Protein AF-A0A937GCH1-F1 (afdb_monomer_lite)

Sequence (150 aa):
GRFAAPAQAPYTAAKWALEGVSEQMAMELAPFGIRVAIVEPGVTKSAIFAKNIDAPNDTGAYDAHYRRMFGFYGTGIPNATDPLEVAEIVRHAIETDEPELRYLVSWGAAEIANGRDQMADADWVALGASKDDAEYRRRFRDLFSLDLDI

Secondary structure (DSSP, 8-state):
-----TT-HHHHHHHHHHHHHHHHHHHHHGGGT----EEEESBB-STTGGG------TTSTTHHHHHHHHHHHHHHTTTPBPHHHHHHHHHHHHH-SS--SEEEESBTHHHHHHHHHTS-HHHHHHHHT-SSHHHHHHHHHHHHS-----

pLDDT: mean 94.38, std 4.75, range [61.06, 98.75]

Foldseek 3Di:
DFDDAQPCVVVVVVVVVVVVVQVVCQVVCVVVVDHGAAEFEDAADDCPVVVDPDDDDVPCPSVLRVVVVVLVCVQQNVQWHYVVQSVVVVVCCVPDPDHDRYHYDIPLRCLVRVLRVPDDVVLVVVLVVDPDPVVNQVSCCVSRVDHSDD

Radius of gyration: 17.05 Å; chains: 1; bounding box: 44×27×42 Å

Structure (mmCIF, N/CA/C/O backbone):
data_AF-A0A937GCH1-F1
#
_entry.id   AF-A0A937GCH1-F1
#
loop_
_atom_site.group_PDB
_atom_site.id
_atom_site.type_symbol
_atom_site.label_atom_id
_atom_site.label_alt_id
_atom_site.label_comp_id
_atom_site.label_asym_id
_atom_site.label_entity_id
_atom_site.label_seq_id
_atom_site.pdbx_PDB_ins_code
_atom_site.Cartn_x
_atom_site.Cartn_y
_atom_site.Cartn_z
_atom_site.occupancy
_atom_site.B_iso_or_equiv
_atom_site.auth_seq_id
_atom_site.auth_comp_id
_atom_site.auth_asym_id
_atom_site.auth_atom_id
_atom_site.pdbx_PDB_model_num
ATOM 1 N N . GLY A 1 1 ? -3.954 -4.548 1.782 1.00 84.44 1 GLY A N 1
ATOM 2 C CA . GLY A 1 1 ? -3.219 -5.351 0.784 1.00 84.44 1 GLY A CA 1
ATOM 3 C C . GLY A 1 1 ? -3.892 -5.126 -0.544 1.00 84.44 1 GLY A C 1
ATOM 4 O O . GLY A 1 1 ? -4.791 -5.872 -0.882 1.00 84.44 1 GLY A O 1
ATOM 5 N N . ARG A 1 2 ? -3.535 -4.037 -1.232 1.00 91.12 2 ARG A N 1
ATOM 6 C CA . ARG A 1 2 ? -4.387 -3.451 -2.286 1.00 91.12 2 ARG A CA 1
ATOM 7 C C . ARG A 1 2 ? -3.865 -3.628 -3.700 1.00 91.12 2 ARG A C 1
ATOM 9 O O . ARG A 1 2 ? -4.624 -3.621 -4.655 1.00 91.12 2 ARG A O 1
ATOM 16 N N . PHE A 1 3 ? -2.557 -3.782 -3.846 1.00 92.31 3 PHE A N 1
ATOM 17 C CA . PHE A 1 3 ? -1.919 -3.875 -5.149 1.00 92.31 3 PHE A CA 1
ATOM 18 C C . PHE A 1 3 ? -0.679 -4.766 -5.071 1.00 92.31 3 PHE A C 1
ATOM 20 O O . PHE A 1 3 ? -0.188 -5.091 -3.984 1.00 92.31 3 PHE A O 1
ATOM 27 N N . ALA A 1 4 ? -0.197 -5.196 -6.232 1.00 92.56 4 ALA A N 1
ATOM 28 C CA . ALA A 1 4 ? 1.089 -5.865 -6.377 1.00 92.56 4 ALA A CA 1
ATOM 29 C C . ALA A 1 4 ? 2.116 -4.861 -6.909 1.00 92.56 4 ALA A C 1
ATOM 31 O O . ALA A 1 4 ? 1.744 -3.933 -7.610 1.00 92.56 4 ALA A O 1
ATOM 32 N N . ALA A 1 5 ? 3.401 -5.030 -6.615 1.00 89.44 5 ALA A N 1
ATOM 33 C CA . ALA A 1 5 ? 4.439 -4.156 -7.162 1.00 89.44 5 ALA A CA 1
ATOM 34 C C . ALA A 1 5 ? 5.596 -4.980 -7.748 1.00 89.44 5 ALA A C 1
ATOM 36 O O . ALA A 1 5 ? 5.890 -6.070 -7.237 1.00 89.44 5 ALA A O 1
ATOM 37 N N . PRO A 1 6 ? 6.272 -4.486 -8.805 1.00 91.44 6 PRO A N 1
ATOM 38 C CA . PRO A 1 6 ? 7.488 -5.110 -9.315 1.00 91.44 6 PRO A CA 1
ATOM 39 C C . PRO A 1 6 ? 8.520 -5.329 -8.203 1.00 91.44 6 PRO A C 1
ATOM 41 O O . PRO A 1 6 ? 8.662 -4.493 -7.316 1.00 91.44 6 PRO A O 1
ATOM 44 N N . ALA A 1 7 ? 9.243 -6.454 -8.260 1.00 92.75 7 ALA A N 1
ATOM 45 C CA . ALA A 1 7 ? 10.290 -6.816 -7.296 1.00 92.75 7 ALA A CA 1
ATOM 46 C C . ALA A 1 7 ? 9.837 -6.916 -5.816 1.00 92.75 7 ALA A C 1
ATOM 48 O O . ALA A 1 7 ? 10.674 -6.872 -4.920 1.00 92.75 7 ALA A O 1
ATOM 49 N N . GLN A 1 8 ? 8.535 -7.101 -5.541 1.00 92.56 8 GLN A N 1
ATOM 50 C CA . GLN A 1 8 ? 7.983 -7.168 -4.174 1.00 92.56 8 GLN A CA 1
ATOM 51 C C . GLN A 1 8 ? 7.138 -8.424 -3.889 1.00 92.56 8 GLN A C 1
ATOM 53 O O . GLN A 1 8 ? 6.386 -8.450 -2.920 1.00 92.56 8 GLN A O 1
ATOM 58 N N . ALA A 1 9 ? 7.252 -9.489 -4.692 1.00 93.06 9 ALA A N 1
ATOM 59 C CA . ALA A 1 9 ? 6.329 -1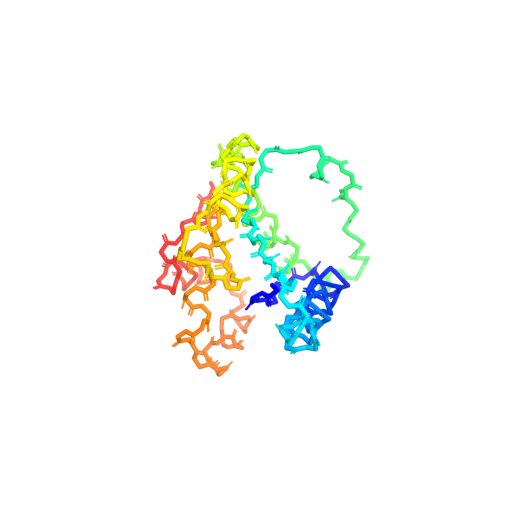0.631 -4.632 1.00 93.06 9 ALA A CA 1
ATOM 60 C C . ALA A 1 9 ? 6.140 -11.256 -3.225 1.00 93.06 9 ALA A C 1
ATOM 62 O O . ALA A 1 9 ? 4.985 -11.418 -2.826 1.00 93.06 9 ALA A O 1
ATOM 63 N N . PRO A 1 10 ? 7.193 -11.543 -2.425 1.00 93.31 10 PRO A N 1
ATOM 64 C CA . PRO A 1 10 ? 7.002 -12.079 -1.073 1.00 93.31 10 PRO A CA 1
ATOM 65 C C . PRO A 1 10 ? 6.291 -11.098 -0.130 1.00 93.31 10 PRO A C 1
ATOM 67 O O . PRO A 1 10 ? 5.411 -11.496 0.633 1.00 93.31 10 PRO A O 1
ATOM 70 N N . TYR A 1 11 ? 6.635 -9.807 -0.211 1.00 93.19 11 TYR A N 1
ATOM 71 C CA . TYR A 1 11 ? 5.988 -8.752 0.572 1.00 93.19 11 TYR A CA 1
ATOM 72 C C . TYR A 1 11 ? 4.510 -8.613 0.191 1.00 93.19 11 TYR A C 1
ATOM 74 O O . TYR A 1 11 ? 3.643 -8.619 1.064 1.00 93.19 11 TYR A O 1
ATOM 82 N N . THR A 1 12 ? 4.214 -8.558 -1.110 1.00 95.69 12 THR A N 1
ATOM 83 C CA . THR A 1 12 ? 2.849 -8.525 -1.639 1.00 95.69 12 THR A CA 1
ATOM 84 C C . THR A 1 12 ? 2.054 -9.729 -1.141 1.00 95.69 12 THR A C 1
ATOM 86 O O . THR A 1 12 ? 0.991 -9.534 -0.561 1.00 95.69 12 THR A O 1
ATOM 89 N N . ALA A 1 13 ? 2.572 -10.952 -1.277 1.00 97.25 13 ALA A N 1
ATOM 90 C CA . ALA A 1 13 ? 1.880 -12.157 -0.820 1.00 97.25 13 ALA A CA 1
ATOM 91 C C . ALA A 1 13 ? 1.529 -12.090 0.677 1.00 97.25 13 ALA A C 1
ATOM 93 O O . ALA A 1 13 ? 0.380 -12.320 1.052 1.00 97.25 13 ALA A O 1
ATOM 94 N N . ALA A 1 14 ? 2.484 -11.696 1.526 1.00 97.25 14 ALA A N 1
ATOM 95 C CA . ALA A 1 14 ? 2.253 -11.555 2.963 1.00 97.25 14 ALA A CA 1
ATOM 96 C C . ALA A 1 14 ? 1.194 -10.487 3.291 1.00 97.25 14 ALA A C 1
ATOM 98 O O . ALA A 1 14 ? 0.350 -10.694 4.163 1.00 97.25 14 ALA A O 1
ATOM 99 N N . LYS A 1 15 ? 1.208 -9.345 2.593 1.00 96.81 15 LYS A N 1
ATOM 100 C CA . LYS A 1 15 ? 0.242 -8.259 2.827 1.00 96.81 15 LYS A CA 1
ATOM 101 C C . LYS A 1 15 ? -1.154 -8.561 2.292 1.00 96.81 15 LYS A C 1
ATOM 103 O O . LYS A 1 15 ? -2.116 -8.087 2.881 1.00 96.81 15 LYS A O 1
ATOM 108 N N . TRP A 1 16 ? -1.280 -9.353 1.232 1.00 97.56 16 TRP A N 1
ATOM 109 C CA . TRP A 1 16 ? -2.574 -9.874 0.782 1.00 97.56 16 TRP A CA 1
ATOM 110 C C . TRP A 1 16 ? -3.118 -10.949 1.729 1.00 97.56 16 TRP A C 1
ATOM 112 O O . TRP A 1 16 ? -4.304 -10.936 2.041 1.00 97.56 16 TRP A O 1
ATOM 122 N N . ALA A 1 17 ? -2.262 -11.830 2.259 1.00 98.25 17 ALA A N 1
ATOM 123 C CA . ALA A 1 17 ? -2.675 -12.792 3.281 1.00 98.25 17 ALA A CA 1
ATOM 124 C C . ALA A 1 17 ? -3.218 -12.089 4.538 1.00 98.25 17 ALA A C 1
ATOM 126 O O . ALA A 1 17 ? -4.239 -12.507 5.079 1.00 98.25 17 ALA A O 1
ATOM 127 N N . LEU A 1 18 ? -2.579 -10.992 4.964 1.00 98.06 18 LEU A N 1
ATOM 128 C CA . LEU A 1 18 ? -3.052 -10.190 6.093 1.00 98.06 18 LEU A CA 1
ATOM 129 C C . LEU A 1 18 ? -4.448 -9.592 5.850 1.00 98.06 18 LEU A C 1
ATOM 131 O O . LEU A 1 18 ? -5.252 -9.594 6.777 1.00 98.06 18 LEU A O 1
ATOM 135 N N . GLU A 1 19 ? -4.758 -9.134 4.631 1.00 97.88 19 GLU A N 1
ATOM 136 C CA . GLU A 1 19 ? -6.120 -8.691 4.289 1.00 97.88 19 GLU A CA 1
ATOM 137 C C . GLU A 1 19 ? -7.134 -9.811 4.431 1.00 97.88 19 GLU A C 1
ATOM 139 O O . GLU A 1 19 ? -8.131 -9.636 5.121 1.00 97.88 19 GLU A O 1
ATOM 144 N N . GLY A 1 20 ? -6.869 -10.960 3.801 1.00 98.25 20 GLY A N 1
ATOM 145 C CA . GLY A 1 20 ? -7.806 -12.080 3.799 1.00 98.25 20 GLY A CA 1
ATOM 146 C C . GLY A 1 20 ? -8.099 -12.580 5.211 1.00 98.25 20 GLY A C 1
ATOM 147 O O . GLY A 1 20 ? -9.257 -12.768 5.572 1.00 98.25 20 GLY A O 1
ATOM 148 N N . VAL A 1 21 ? -7.058 -12.719 6.041 1.00 98.56 21 VAL A N 1
ATOM 149 C CA . VAL A 1 21 ? -7.217 -13.116 7.448 1.00 98.56 21 VAL A CA 1
ATOM 150 C C . VAL A 1 21 ? -8.005 -12.066 8.230 1.00 98.56 21 VAL A C 1
ATOM 152 O O . VAL A 1 21 ? -8.909 -12.422 8.979 1.00 98.56 21 VAL A O 1
ATOM 155 N N . SER A 1 22 ? -7.700 -10.779 8.052 1.00 98.56 22 SER A N 1
ATOM 156 C CA . SER A 1 22 ? -8.366 -9.711 8.805 1.00 98.56 22 SER A CA 1
ATOM 157 C C . SER A 1 22 ? -9.837 -9.551 8.405 1.00 98.56 22 SER A C 1
ATOM 159 O O . SER A 1 22 ? -10.684 -9.378 9.276 1.00 98.56 22 SER A O 1
ATOM 161 N N . GLU A 1 23 ? -10.162 -9.657 7.113 1.00 98.38 23 GLU A N 1
ATOM 162 C CA . GLU A 1 23 ? -11.543 -9.614 6.620 1.00 98.38 23 GLU A CA 1
ATOM 163 C C . GLU A 1 23 ? -12.348 -10.833 7.088 1.00 98.38 23 GLU A C 1
ATOM 165 O O . GLU A 1 23 ? -13.474 -10.678 7.565 1.00 98.38 23 GLU A O 1
ATOM 170 N N . GLN A 1 24 ? -11.754 -12.032 7.056 1.00 98.62 24 GLN A N 1
ATOM 171 C CA . GLN A 1 24 ? -12.382 -13.230 7.615 1.00 98.62 24 GLN A CA 1
ATOM 172 C C . GLN A 1 24 ? -12.671 -13.050 9.114 1.00 98.62 24 GLN A C 1
ATOM 174 O O . GLN A 1 24 ? -13.797 -13.280 9.559 1.00 98.62 24 GLN A O 1
ATOM 179 N N . MET A 1 25 ? -11.687 -12.582 9.889 1.00 98.69 25 MET A N 1
ATOM 180 C CA . MET A 1 25 ? -11.869 -12.315 11.317 1.00 98.69 25 MET A CA 1
ATOM 181 C C . MET A 1 25 ? -12.953 -11.267 11.570 1.00 98.69 25 MET A C 1
ATOM 183 O O . MET A 1 25 ? -13.740 -11.434 12.496 1.00 98.69 25 MET A O 1
ATOM 187 N N . ALA A 1 26 ? -13.035 -10.211 10.755 1.00 98.56 26 ALA A N 1
ATOM 188 C CA . ALA A 1 26 ? -14.081 -9.198 10.880 1.00 98.56 26 ALA A CA 1
ATOM 189 C C . ALA A 1 26 ? -15.487 -9.819 10.790 1.00 98.56 26 ALA A C 1
ATOM 191 O O . ALA A 1 26 ? -16.355 -9.494 11.599 1.00 98.56 26 ALA A O 1
ATOM 192 N N . MET A 1 27 ? -15.698 -10.751 9.853 1.00 98.50 27 MET A N 1
ATOM 193 C CA . MET A 1 27 ? -16.970 -11.464 9.701 1.00 98.50 27 MET A CA 1
ATOM 194 C C . MET A 1 27 ? -17.251 -12.424 10.864 1.00 98.50 27 MET A C 1
ATOM 196 O O . MET A 1 27 ? -18.363 -12.448 11.390 1.00 98.50 27 MET A O 1
ATOM 200 N N . GLU A 1 28 ? -16.257 -13.215 11.270 1.00 98.75 28 GLU A N 1
ATOM 201 C CA . GLU A 1 28 ? -16.406 -14.233 12.319 1.00 98.75 28 GLU A CA 1
ATOM 202 C C . GLU A 1 28 ? -16.607 -13.623 13.712 1.00 98.75 28 GLU A C 1
ATOM 204 O O . GLU A 1 28 ? -17.319 -14.187 14.544 1.00 98.75 28 GLU A O 1
ATOM 209 N N . LEU A 1 29 ? -15.996 -12.465 13.971 1.00 98.62 29 LEU A N 1
ATOM 210 C CA . LEU A 1 29 ? -16.002 -11.806 15.275 1.00 98.62 29 LEU A CA 1
ATOM 211 C C . LEU A 1 29 ? -17.183 -10.841 15.474 1.00 98.62 29 LEU A C 1
ATOM 213 O O . LEU A 1 29 ? -17.529 -10.531 16.620 1.00 98.62 29 LEU A O 1
ATOM 217 N N . ALA A 1 30 ? -17.849 -10.420 14.393 1.00 98.19 30 ALA A N 1
ATOM 218 C CA . ALA A 1 30 ? -18.976 -9.489 14.447 1.00 98.19 30 ALA A CA 1
ATOM 219 C C . ALA A 1 30 ? -20.121 -9.928 15.392 1.00 98.19 30 ALA A C 1
ATOM 221 O O . ALA A 1 30 ? -20.579 -9.088 16.173 1.00 98.19 30 ALA A O 1
ATOM 222 N N . PRO A 1 31 ? -20.562 -11.208 15.438 1.00 98.50 31 PRO A N 1
ATOM 223 C CA . PRO A 1 31 ? -21.607 -11.651 16.372 1.00 98.50 31 PRO A CA 1
ATOM 224 C C . PRO A 1 31 ? -21.230 -11.533 17.857 1.00 98.50 31 PRO A C 1
ATOM 226 O O . PRO A 1 31 ? -22.112 -11.550 18.713 1.00 98.50 31 PRO A O 1
ATOM 229 N N . PHE A 1 32 ? -19.937 -11.412 18.171 1.00 98.56 32 PHE A N 1
ATOM 230 C CA . PHE A 1 32 ? -19.426 -11.245 19.535 1.00 98.56 32 PHE A CA 1
ATOM 231 C C . PHE A 1 32 ? -19.237 -9.772 19.924 1.00 98.56 32 PHE A C 1
ATOM 233 O O . PHE A 1 32 ? -18.750 -9.486 21.016 1.00 98.56 32 PHE A O 1
ATOM 240 N N . GLY A 1 33 ? -19.587 -8.832 19.039 1.00 97.19 33 GLY A N 1
ATOM 241 C CA . GLY A 1 33 ? -19.380 -7.400 19.261 1.00 97.19 33 GLY A CA 1
ATOM 242 C C . GLY A 1 33 ? -17.909 -6.969 19.206 1.00 97.19 33 GLY A C 1
ATOM 243 O O . GLY A 1 33 ? -17.573 -5.892 19.693 1.00 97.19 33 GLY A O 1
ATOM 244 N N . ILE A 1 34 ? -17.024 -7.792 18.631 1.00 98.12 34 ILE A N 1
ATOM 245 C CA . ILE A 1 34 ? -15.601 -7.477 18.464 1.00 98.12 34 ILE A CA 1
ATOM 246 C C . ILE A 1 34 ? -15.384 -6.914 17.056 1.00 98.12 34 ILE A C 1
ATOM 248 O O . ILE A 1 34 ? -15.752 -7.541 16.064 1.00 98.12 34 ILE A O 1
ATOM 252 N N . ARG A 1 35 ? -14.763 -5.733 16.971 1.00 97.44 35 ARG A N 1
ATOM 253 C CA . ARG A 1 35 ? -14.436 -5.064 15.704 1.00 97.44 35 ARG A CA 1
ATOM 254 C C . ARG A 1 35 ? -13.011 -5.390 15.264 1.00 97.44 35 ARG A C 1
ATOM 256 O O . ARG A 1 35 ? -12.103 -5.447 16.091 1.00 97.44 35 ARG A O 1
ATOM 263 N N . VAL A 1 36 ? -12.819 -5.527 13.956 1.00 98.38 36 VAL A N 1
ATOM 264 C CA . VAL A 1 36 ? -11.503 -5.613 13.311 1.00 98.38 36 VAL A CA 1
ATOM 265 C C . VAL A 1 36 ? -11.379 -4.435 12.354 1.00 98.38 36 VAL A C 1
ATOM 267 O O . VAL A 1 36 ? -12.303 -4.168 11.591 1.00 98.38 36 VAL A O 1
ATOM 270 N N . ALA A 1 37 ? -10.247 -3.739 12.409 1.00 98.31 37 ALA A N 1
ATOM 271 C CA . ALA A 1 37 ? -9.921 -2.634 11.519 1.00 98.31 37 ALA A CA 1
ATOM 272 C C . ALA A 1 37 ? -8.558 -2.882 10.872 1.00 98.31 37 ALA A C 1
ATOM 274 O O . ALA A 1 37 ? -7.619 -3.347 11.522 1.00 98.31 37 ALA A O 1
ATOM 275 N N . ILE A 1 38 ? -8.456 -2.542 9.593 1.00 98.31 38 ILE A N 1
ATOM 276 C CA . ILE A 1 38 ? -7.250 -2.667 8.788 1.00 98.31 38 ILE A CA 1
ATOM 277 C C . ILE A 1 38 ? -6.765 -1.256 8.476 1.00 98.31 38 ILE A C 1
ATOM 279 O O . ILE A 1 38 ? -7.369 -0.532 7.688 1.00 98.31 38 ILE A O 1
ATOM 283 N N . VAL A 1 39 ? -5.665 -0.851 9.102 1.00 98.00 39 VAL A N 1
ATOM 284 C CA . VAL A 1 39 ? -4.983 0.396 8.743 1.00 98.00 39 VAL A CA 1
ATOM 285 C C . VAL A 1 39 ? -4.003 0.083 7.621 1.00 98.00 39 VAL A C 1
ATOM 287 O O . VAL A 1 39 ? -3.169 -0.816 7.754 1.00 98.00 39 VAL A O 1
ATOM 290 N N . GLU A 1 40 ? -4.106 0.818 6.517 1.00 97.19 40 GLU A N 1
ATOM 291 C CA . GLU A 1 40 ? -3.381 0.577 5.270 1.00 97.19 40 GLU A CA 1
ATOM 292 C C . GLU A 1 40 ? -2.469 1.766 4.923 1.00 97.19 40 GLU A C 1
ATOM 294 O O . GLU A 1 40 ? -2.845 2.636 4.130 1.00 97.19 40 GLU A O 1
ATOM 299 N N . PRO A 1 41 ? -1.255 1.826 5.506 1.00 96.75 41 PRO A N 1
ATOM 300 C CA . PRO A 1 41 ? -0.305 2.877 5.195 1.00 96.75 41 PRO A CA 1
ATOM 301 C C . PRO A 1 41 ? 0.308 2.727 3.802 1.00 96.75 41 PRO A C 1
ATOM 303 O O . PRO A 1 41 ? 0.700 1.632 3.386 1.00 96.75 41 PRO A O 1
ATOM 306 N N . GLY A 1 42 ? 0.467 3.862 3.133 1.00 95.56 42 GLY A N 1
ATOM 307 C CA . GLY A 1 42 ? 1.392 4.067 2.027 1.00 95.56 42 GLY A CA 1
ATOM 308 C C . GLY A 1 42 ? 2.825 4.253 2.531 1.00 95.56 42 GLY A C 1
ATOM 309 O O . GLY A 1 42 ? 3.283 3.568 3.448 1.00 95.56 42 GLY A O 1
ATOM 310 N N . VAL A 1 43 ? 3.569 5.184 1.935 1.00 95.75 43 VAL A N 1
ATOM 311 C CA . VAL A 1 43 ? 4.956 5.437 2.350 1.00 95.75 43 VAL A CA 1
ATOM 312 C C . VAL A 1 43 ? 4.976 6.287 3.628 1.00 95.75 43 VAL A C 1
ATOM 314 O O . VAL A 1 43 ? 4.670 7.478 3.614 1.00 95.75 43 VAL A O 1
ATOM 317 N N . THR A 1 44 ? 5.366 5.666 4.744 1.00 96.88 44 THR A N 1
ATOM 318 C CA . THR A 1 44 ? 5.459 6.292 6.07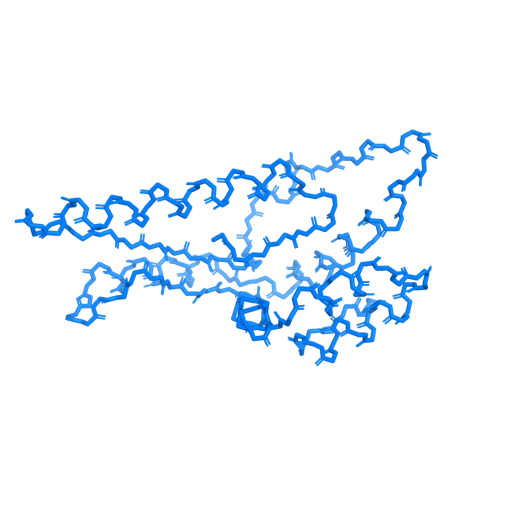6 1.00 96.88 44 THR A CA 1
ATOM 319 C C . THR A 1 44 ? 6.909 6.335 6.558 1.00 96.88 44 THR A C 1
ATOM 321 O O . THR A 1 44 ? 7.639 5.345 6.435 1.00 96.88 44 THR A O 1
ATOM 324 N N . LYS A 1 45 ? 7.333 7.452 7.166 1.00 95.88 45 LYS A N 1
ATOM 325 C CA . LYS A 1 45 ? 8.687 7.613 7.722 1.00 95.88 45 LYS A CA 1
ATOM 326 C C . LYS A 1 45 ? 8.953 6.566 8.802 1.00 95.88 45 LYS A C 1
ATOM 328 O O . LYS A 1 45 ? 8.404 6.617 9.898 1.00 95.88 45 LYS A O 1
ATOM 333 N N . SER A 1 46 ? 9.821 5.606 8.496 1.00 93.50 46 SER A N 1
ATOM 334 C CA . SER A 1 46 ? 10.232 4.565 9.436 1.00 93.50 46 SER A CA 1
ATOM 335 C C . SER A 1 46 ? 11.586 3.973 9.051 1.00 93.50 46 SER A C 1
ATOM 337 O O . SER A 1 46 ? 12.070 4.137 7.931 1.00 93.50 46 SER A O 1
ATOM 339 N N . ALA A 1 47 ? 12.185 3.215 9.969 1.00 92.88 47 ALA A N 1
ATOM 340 C CA . ALA A 1 47 ? 13.441 2.512 9.719 1.00 92.88 47 ALA A CA 1
ATOM 341 C C . ALA A 1 47 ? 13.305 1.314 8.752 1.00 92.88 47 ALA A C 1
ATOM 343 O O . ALA A 1 47 ? 14.288 0.610 8.538 1.00 92.88 47 ALA A O 1
ATOM 344 N N . ILE A 1 48 ? 12.116 1.026 8.200 1.00 90.62 48 ILE A N 1
ATOM 345 C CA . ILE A 1 48 ? 11.890 -0.166 7.367 1.00 90.62 48 ILE A CA 1
ATOM 346 C C . ILE A 1 48 ? 12.719 -0.146 6.078 1.00 90.62 48 ILE A C 1
ATOM 348 O O . ILE A 1 48 ? 13.271 -1.174 5.697 1.00 90.62 48 ILE A O 1
ATOM 352 N N . PHE A 1 49 ? 12.883 1.026 5.458 1.00 86.94 49 PHE A N 1
ATOM 353 C CA . PHE A 1 49 ? 13.597 1.169 4.185 1.00 86.94 49 PHE A CA 1
ATOM 354 C C . PHE A 1 49 ? 15.094 0.870 4.311 1.00 86.94 49 PHE A C 1
ATOM 356 O O . PHE A 1 49 ? 15.705 0.375 3.373 1.00 86.94 49 PHE A O 1
ATOM 363 N N . ALA A 1 50 ? 15.675 1.092 5.492 1.00 86.25 50 ALA A N 1
ATOM 364 C CA . ALA A 1 50 ? 17.074 0.772 5.762 1.00 86.25 50 ALA A CA 1
ATOM 365 C C . ALA A 1 50 ? 17.314 -0.725 6.033 1.00 86.25 50 ALA A C 1
ATOM 367 O O . ALA A 1 50 ? 18.459 -1.165 6.061 1.00 86.25 50 ALA A O 1
ATOM 368 N N . LYS A 1 51 ? 16.254 -1.514 6.261 1.00 86.69 51 LYS A N 1
ATOM 369 C CA . LYS A 1 51 ? 16.354 -2.940 6.618 1.00 86.69 51 LYS A CA 1
ATOM 370 C C . LYS A 1 51 ? 16.315 -3.878 5.414 1.00 86.69 51 LYS A C 1
ATOM 372 O O . LYS A 1 51 ? 16.572 -5.063 5.585 1.00 86.69 51 LYS A O 1
ATOM 377 N N . ASN A 1 52 ? 15.963 -3.374 4.232 1.00 75.25 52 ASN A N 1
ATOM 378 C CA . ASN A 1 52 ? 15.803 -4.179 3.024 1.00 75.25 52 ASN A CA 1
ATOM 379 C C . ASN A 1 52 ? 16.442 -3.475 1.821 1.00 75.25 52 ASN A C 1
ATOM 381 O O . ASN A 1 52 ? 15.747 -2.912 0.977 1.00 75.25 52 ASN A O 1
ATOM 385 N N . ILE A 1 53 ? 17.775 -3.477 1.797 1.00 76.94 53 ILE A N 1
ATOM 386 C CA . ILE A 1 53 ? 18.586 -2.857 0.736 1.00 76.94 53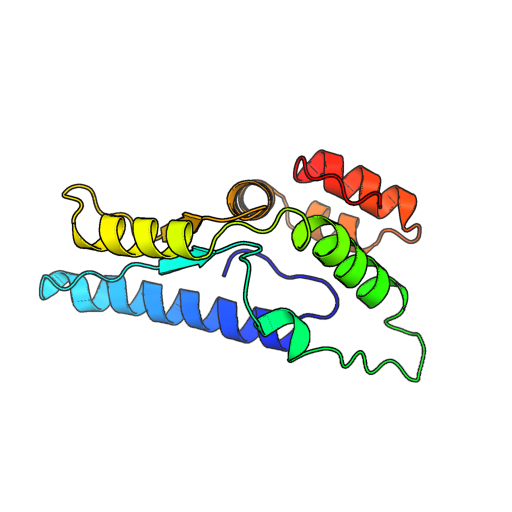 ILE A CA 1
ATOM 387 C C . ILE A 1 53 ? 19.073 -3.865 -0.313 1.00 76.94 53 ILE A C 1
ATOM 389 O O . ILE A 1 53 ? 19.643 -3.465 -1.327 1.00 76.94 53 ILE A O 1
ATOM 393 N N . ASP A 1 54 ? 18.845 -5.159 -0.082 1.00 83.88 54 ASP A N 1
ATOM 394 C CA . ASP A 1 54 ? 19.267 -6.214 -0.995 1.00 83.88 54 ASP A CA 1
ATOM 395 C C . ASP A 1 54 ? 18.392 -6.220 -2.258 1.00 83.88 54 ASP A C 1
ATOM 397 O O . ASP A 1 54 ? 17.160 -6.226 -2.200 1.00 83.88 54 ASP A O 1
ATOM 401 N N . ALA A 1 55 ? 19.046 -6.260 -3.418 1.00 87.19 55 ALA A N 1
ATOM 402 C CA . ALA A 1 55 ? 18.410 -6.357 -4.729 1.00 87.19 55 ALA A CA 1
ATOM 403 C C . ALA A 1 55 ? 19.083 -7.460 -5.565 1.00 87.19 55 ALA A C 1
ATOM 405 O O . ALA A 1 55 ? 19.768 -7.156 -6.545 1.00 87.19 55 ALA A O 1
ATOM 406 N N . PRO A 1 56 ? 18.959 -8.740 -5.157 1.00 89.31 56 PRO A N 1
ATOM 407 C CA . PRO A 1 56 ? 19.608 -9.849 -5.849 1.00 89.31 56 PRO A CA 1
ATOM 408 C C . PRO A 1 56 ? 19.109 -9.936 -7.296 1.00 89.31 56 PRO A C 1
ATOM 410 O O . PRO A 1 56 ? 17.920 -10.123 -7.551 1.00 89.31 56 PRO A O 1
ATOM 413 N N . ASN A 1 57 ? 20.024 -9.771 -8.251 1.00 93.50 57 ASN A N 1
ATOM 414 C CA . ASN A 1 57 ? 19.694 -9.673 -9.672 1.00 93.50 57 ASN A CA 1
ATOM 415 C C . ASN A 1 57 ? 20.901 -10.024 -10.560 1.00 93.50 57 ASN A C 1
ATOM 417 O O . ASN A 1 57 ? 21.231 -9.309 -11.503 1.00 93.50 57 ASN A O 1
ATOM 421 N N . ASP A 1 58 ? 21.570 -11.139 -10.266 1.00 94.25 58 ASP A N 1
ATOM 422 C CA . ASP A 1 58 ? 22.839 -11.519 -10.914 1.00 94.25 58 ASP A CA 1
ATOM 423 C C . ASP A 1 58 ? 22.739 -11.676 -12.442 1.00 94.25 58 ASP A C 1
ATOM 425 O O . ASP A 1 58 ? 23.730 -11.556 -13.157 1.00 94.25 58 ASP A O 1
ATOM 429 N N . THR A 1 59 ? 21.537 -11.945 -12.960 1.00 96.12 59 THR A N 1
ATOM 430 C CA . THR A 1 59 ? 21.280 -12.117 -14.400 1.00 96.12 59 THR A CA 1
ATOM 431 C C . THR A 1 59 ? 20.898 -10.821 -15.116 1.00 96.12 59 THR A C 1
ATOM 433 O O . THR A 1 59 ? 20.809 -10.811 -16.343 1.00 96.12 59 THR A O 1
ATOM 436 N N . GLY A 1 60 ? 20.599 -9.751 -14.374 1.00 94.88 60 GLY A N 1
ATOM 437 C CA . GLY A 1 60 ? 20.030 -8.512 -14.907 1.00 94.88 60 GLY A CA 1
ATOM 438 C C . GLY A 1 60 ? 18.561 -8.613 -15.346 1.00 94.88 60 GLY A C 1
ATOM 439 O O . GLY A 1 60 ? 17.959 -7.612 -15.736 1.00 94.88 60 GLY A O 1
ATOM 440 N N . ALA A 1 61 ? 17.928 -9.791 -15.264 1.00 94.19 61 ALA A N 1
ATOM 441 C CA . ALA A 1 61 ? 16.550 -9.993 -15.724 1.00 94.19 61 ALA A CA 1
ATOM 442 C C . ALA A 1 61 ? 15.527 -9.098 -14.993 1.00 94.19 61 ALA A C 1
ATOM 444 O O . ALA A 1 61 ? 14.475 -8.770 -15.545 1.00 94.19 61 ALA A O 1
ATOM 445 N N . TYR A 1 62 ? 15.841 -8.669 -13.766 1.00 94.12 62 TYR A N 1
ATOM 446 C CA . TYR A 1 62 ? 15.000 -7.794 -12.952 1.00 94.12 62 TYR A CA 1
ATOM 447 C C . TYR A 1 62 ? 15.441 -6.324 -12.967 1.00 94.12 62 TYR A C 1
ATOM 449 O O . TYR A 1 62 ? 14.859 -5.524 -12.237 1.00 94.12 62 TYR A O 1
ATOM 457 N N . ASP A 1 63 ? 16.377 -5.921 -13.834 1.00 93.38 63 ASP A N 1
ATOM 458 C CA . ASP A 1 63 ? 16.922 -4.554 -13.871 1.00 93.38 63 ASP A CA 1
ATOM 459 C C . ASP A 1 63 ? 15.827 -3.481 -13.931 1.00 93.38 63 ASP A C 1
ATOM 461 O O . ASP A 1 63 ? 15.778 -2.574 -13.101 1.00 93.38 63 ASP A O 1
ATOM 465 N N . ALA A 1 64 ? 14.901 -3.606 -14.885 1.00 93.88 64 ALA A N 1
ATOM 466 C CA . ALA A 1 64 ? 13.794 -2.661 -15.027 1.00 93.88 64 ALA A CA 1
ATOM 467 C C . ALA A 1 64 ? 12.843 -2.687 -13.816 1.00 93.88 64 ALA A C 1
ATOM 469 O O . ALA A 1 64 ? 12.332 -1.649 -13.402 1.00 93.88 64 ALA A O 1
ATOM 470 N N . HIS A 1 65 ? 12.629 -3.859 -13.215 1.00 94.31 65 HIS A N 1
ATOM 471 C CA . HIS A 1 65 ? 11.733 -4.038 -12.073 1.00 94.31 65 HIS A CA 1
ATOM 472 C C . HIS A 1 65 ? 12.291 -3.327 -10.839 1.00 94.31 65 HIS A C 1
ATOM 474 O O . HIS A 1 65 ? 11.576 -2.558 -10.198 1.00 94.31 65 HIS A O 1
ATOM 480 N N . TYR A 1 66 ? 13.582 -3.524 -10.559 1.00 93.94 66 TYR A N 1
ATOM 481 C CA . TYR A 1 66 ? 14.279 -2.839 -9.478 1.00 93.94 66 TYR A CA 1
ATOM 482 C C . TYR A 1 66 ? 14.372 -1.335 -9.728 1.00 93.94 66 TYR A C 1
ATOM 484 O O . TYR A 1 66 ? 14.045 -0.572 -8.825 1.00 93.94 66 TYR A O 1
ATOM 492 N N . ARG A 1 67 ? 14.713 -0.877 -10.943 1.00 92.38 67 ARG A N 1
ATOM 493 C CA . ARG A 1 67 ? 14.720 0.565 -11.261 1.00 92.38 67 ARG A CA 1
ATOM 494 C C . ARG A 1 67 ? 13.364 1.225 -11.010 1.00 92.38 67 ARG A C 1
ATOM 496 O O . ARG A 1 67 ? 13.320 2.300 -10.425 1.00 92.38 67 ARG A O 1
ATOM 503 N N . ARG A 1 68 ? 12.260 0.585 -11.404 1.00 93.81 68 ARG A N 1
ATOM 504 C CA . ARG A 1 68 ? 10.897 1.109 -11.182 1.00 93.81 68 ARG A CA 1
ATOM 505 C C . ARG A 1 68 ? 10.512 1.114 -9.709 1.00 93.81 68 ARG A C 1
ATOM 507 O O . ARG A 1 68 ? 9.951 2.096 -9.235 1.00 93.81 68 ARG A O 1
ATOM 514 N N . MET A 1 69 ? 10.846 0.046 -8.986 1.00 93.69 69 MET A N 1
ATOM 515 C CA . MET A 1 69 ? 10.645 -0.037 -7.540 1.00 93.69 69 MET A CA 1
ATOM 516 C C . MET A 1 69 ? 11.426 1.066 -6.810 1.00 93.69 69 MET A C 1
ATOM 518 O O . MET A 1 69 ? 10.857 1.786 -5.993 1.00 93.69 69 MET A O 1
ATOM 522 N N . PHE A 1 70 ? 12.709 1.246 -7.134 1.00 91.94 70 PHE A N 1
ATOM 523 C CA . PHE A 1 70 ? 13.533 2.306 -6.556 1.00 91.94 70 PHE A CA 1
ATOM 524 C C . PHE A 1 70 ? 13.070 3.701 -6.971 1.00 91.94 70 PHE A C 1
ATOM 526 O O . PHE A 1 70 ? 13.127 4.598 -6.143 1.00 91.94 70 PHE A O 1
ATOM 533 N N . GLY A 1 71 ? 12.559 3.884 -8.190 1.00 92.44 71 GLY A N 1
ATOM 534 C CA . GLY A 1 71 ? 11.929 5.137 -8.614 1.00 92.44 71 GLY A CA 1
ATOM 535 C C . GLY A 1 71 ? 10.723 5.496 -7.742 1.00 92.44 71 GLY A C 1
ATOM 536 O O . GLY A 1 71 ? 10.660 6.591 -7.195 1.00 92.44 71 GLY A O 1
ATOM 537 N N . PHE A 1 72 ? 9.816 4.538 -7.515 1.00 94.25 72 PHE A N 1
ATOM 538 C CA . PHE A 1 72 ? 8.665 4.734 -6.627 1.00 94.25 72 PHE A CA 1
ATOM 539 C C . PHE A 1 72 ? 9.086 5.145 -5.209 1.00 94.25 72 PHE A C 1
ATOM 541 O O . PHE A 1 72 ? 8.585 6.132 -4.672 1.00 94.25 72 PHE A O 1
ATOM 548 N N . TYR A 1 73 ? 10.035 4.424 -4.605 1.00 92.62 73 TYR A N 1
ATOM 549 C CA . TYR A 1 73 ? 10.521 4.766 -3.265 1.00 92.62 73 TYR A CA 1
ATOM 550 C C . TYR A 1 73 ? 11.385 6.033 -3.239 1.00 92.62 73 TYR A C 1
ATOM 552 O O . TYR A 1 73 ? 11.383 6.736 -2.232 1.00 92.62 73 TYR A O 1
ATOM 560 N N . GLY A 1 74 ? 12.080 6.358 -4.328 1.00 92.81 74 GLY A N 1
ATOM 561 C CA . GLY A 1 74 ? 12.857 7.585 -4.481 1.00 92.81 74 GLY A CA 1
ATOM 562 C C . GLY A 1 74 ? 11.983 8.837 -4.448 1.00 92.81 74 GLY A C 1
ATOM 563 O O . GLY A 1 74 ? 12.372 9.818 -3.824 1.00 92.81 74 GLY A O 1
ATOM 564 N N . THR A 1 75 ? 10.770 8.774 -5.006 1.00 94.19 75 THR A N 1
ATOM 565 C CA . THR A 1 75 ? 9.742 9.813 -4.827 1.00 94.19 75 THR A CA 1
ATOM 566 C C . THR A 1 75 ? 9.065 9.718 -3.460 1.00 94.19 75 THR A C 1
ATOM 568 O O . THR A 1 75 ? 8.847 10.731 -2.792 1.00 94.19 75 THR A O 1
ATOM 571 N N . GLY A 1 76 ? 8.704 8.508 -3.029 1.00 94.50 76 GLY A N 1
ATOM 572 C CA . GLY A 1 76 ? 7.872 8.317 -1.847 1.00 94.50 76 GLY A CA 1
ATOM 573 C C . GLY A 1 76 ? 8.569 8.647 -0.531 1.00 94.50 76 GLY A C 1
ATOM 574 O O . GLY A 1 76 ? 7.947 9.223 0.353 1.00 94.50 76 GLY A O 1
ATOM 575 N N . ILE A 1 77 ? 9.851 8.305 -0.373 1.00 94.19 77 ILE A N 1
ATOM 576 C CA . ILE A 1 77 ? 10.582 8.501 0.891 1.00 94.19 77 ILE A CA 1
ATOM 577 C C . ILE A 1 77 ? 10.723 9.993 1.253 1.00 94.19 77 ILE A C 1
ATOM 579 O O . ILE A 1 77 ? 10.429 10.338 2.400 1.00 94.19 77 ILE A O 1
ATOM 583 N N . PRO A 1 78 ? 11.112 10.901 0.333 1.00 93.69 78 PRO A N 1
ATOM 584 C CA . PRO A 1 78 ? 11.115 12.341 0.604 1.00 93.69 78 PRO A CA 1
ATOM 585 C C . PRO A 1 78 ? 9.739 12.897 0.987 1.00 93.69 78 PRO A C 1
ATOM 587 O O . PRO A 1 78 ? 9.651 13.783 1.835 1.00 93.69 78 PRO A O 1
ATOM 590 N N . ASN A 1 79 ? 8.673 12.349 0.396 1.00 94.38 79 ASN A N 1
ATOM 591 C CA . ASN A 1 79 ? 7.288 12.747 0.653 1.00 94.38 79 ASN A CA 1
ATOM 592 C C . ASN A 1 79 ? 6.616 11.934 1.770 1.00 94.38 79 ASN A C 1
ATOM 594 O O . ASN A 1 79 ? 5.414 12.067 1.994 1.00 94.38 79 ASN A O 1
ATOM 598 N N . ALA A 1 80 ? 7.372 11.083 2.469 1.00 93.75 80 ALA A N 1
ATOM 599 C CA . ALA A 1 80 ? 6.803 10.133 3.403 1.00 93.75 80 ALA A CA 1
ATOM 600 C C . ALA A 1 80 ? 6.096 10.844 4.560 1.00 93.75 80 ALA A C 1
ATOM 602 O O . ALA A 1 80 ? 6.618 11.782 5.182 1.00 93.75 80 ALA A O 1
ATOM 603 N N . THR A 1 81 ? 4.915 10.335 4.875 1.00 95.12 81 THR A N 1
ATOM 604 C CA . THR A 1 81 ? 4.062 10.861 5.934 1.00 95.12 81 THR A CA 1
ATOM 605 C C . THR A 1 81 ? 4.666 10.588 7.309 1.00 95.12 81 THR A C 1
ATOM 607 O O . THR A 1 81 ? 5.401 9.609 7.496 1.00 95.12 81 THR A O 1
ATOM 610 N N . ASP A 1 82 ? 4.390 11.469 8.272 1.00 96.44 82 ASP A N 1
ATOM 611 C CA . ASP A 1 82 ? 4.804 11.272 9.659 1.00 96.44 82 ASP A CA 1
ATOM 612 C C . ASP A 1 82 ? 4.099 10.033 10.256 1.00 96.44 82 ASP A C 1
ATOM 614 O O . ASP A 1 82 ? 2.890 9.873 10.072 1.00 96.44 82 ASP A O 1
ATOM 618 N N . PRO A 1 83 ? 4.805 9.130 10.964 1.00 97.12 83 PRO A N 1
ATOM 619 C CA . PRO A 1 83 ? 4.174 7.985 11.618 1.00 97.12 83 PRO A CA 1
ATOM 620 C C . PRO A 1 83 ? 3.079 8.371 12.623 1.00 97.12 83 PRO A C 1
ATOM 622 O O . PRO A 1 83 ? 2.201 7.549 12.886 1.00 97.12 83 PRO A O 1
ATOM 625 N N . LEU A 1 84 ? 3.091 9.593 13.164 1.00 97.75 84 LEU A N 1
ATOM 626 C CA . LEU A 1 84 ? 2.022 10.083 14.030 1.00 97.75 84 LEU A CA 1
ATOM 627 C C . LEU A 1 84 ? 0.676 10.161 13.305 1.00 97.75 84 LEU A C 1
ATOM 629 O O . LEU A 1 84 ? -0.339 9.870 13.922 1.00 97.75 84 LEU A O 1
ATOM 633 N N . GLU A 1 85 ? 0.638 10.440 12.002 1.00 96.88 85 GLU A N 1
ATOM 634 C CA . GLU A 1 85 ? -0.627 10.425 11.253 1.00 96.88 85 GLU A CA 1
ATOM 635 C C . GLU A 1 85 ? -1.225 9.012 11.181 1.00 96.88 85 GLU A C 1
ATOM 637 O O . GLU A 1 85 ? -2.436 8.837 11.291 1.00 96.88 85 GLU A O 1
ATOM 642 N N . VAL A 1 86 ? -0.382 7.976 11.086 1.00 98.00 86 VAL A N 1
ATOM 643 C CA . VAL A 1 86 ? -0.840 6.580 11.186 1.00 98.00 86 VAL A CA 1
ATOM 644 C C . VAL A 1 86 ? -1.380 6.290 12.588 1.00 98.00 86 VAL A C 1
ATOM 646 O O . VAL A 1 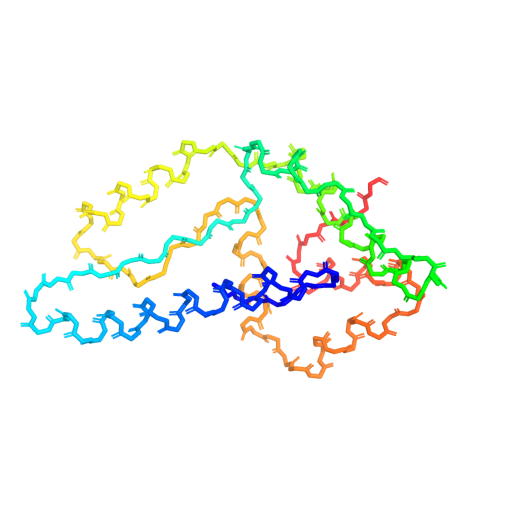86 ? -2.412 5.634 12.720 1.00 98.00 86 VAL A O 1
ATOM 649 N N . ALA A 1 87 ? -0.714 6.789 13.634 1.00 98.25 87 ALA A N 1
ATOM 650 C CA . ALA A 1 87 ? -1.174 6.628 15.013 1.00 98.25 87 ALA A CA 1
ATOM 651 C C . ALA A 1 87 ? -2.533 7.310 15.252 1.00 98.25 87 ALA A C 1
ATOM 653 O O . ALA A 1 87 ? -3.399 6.730 15.907 1.00 98.25 87 ALA A O 1
ATOM 654 N N . GLU A 1 88 ? -2.753 8.489 14.671 1.00 98.31 88 GLU A N 1
ATOM 655 C CA . GLU A 1 88 ? -4.041 9.184 14.727 1.00 98.31 88 GLU A CA 1
ATOM 656 C C . GLU A 1 88 ? -5.153 8.397 14.026 1.00 98.31 88 GLU A C 1
ATOM 658 O O . GLU A 1 88 ? -6.258 8.303 14.557 1.00 98.31 88 GLU A O 1
ATOM 663 N N . ILE A 1 89 ? -4.869 7.752 12.890 1.00 98.25 89 ILE A N 1
ATOM 664 C CA . ILE A 1 89 ? -5.840 6.873 12.222 1.00 98.25 89 ILE A CA 1
ATOM 665 C C . ILE A 1 89 ? -6.151 5.628 13.057 1.00 98.25 89 ILE A C 1
ATOM 667 O O . ILE A 1 89 ? -7.313 5.238 13.160 1.00 98.25 89 ILE A O 1
ATOM 671 N N . VAL A 1 90 ? -5.152 5.030 13.712 1.00 98.38 90 VAL A N 1
ATOM 672 C CA . VAL A 1 90 ? -5.384 3.923 14.656 1.00 98.38 90 VAL A CA 1
ATOM 673 C C . VAL A 1 90 ? -6.294 4.376 15.800 1.00 98.38 90 VAL A C 1
ATOM 675 O O . VAL A 1 90 ? -7.260 3.685 16.123 1.00 98.38 90 VAL A O 1
ATOM 678 N N . ARG A 1 91 ? -6.021 5.545 16.391 1.00 98.56 91 ARG A N 1
ATOM 679 C CA . ARG A 1 91 ? -6.855 6.132 17.446 1.00 98.56 91 ARG A CA 1
ATOM 680 C C . ARG A 1 91 ? -8.283 6.368 16.955 1.00 98.56 91 ARG A C 1
ATOM 682 O O . ARG A 1 91 ? -9.227 5.941 17.611 1.00 98.56 91 ARG A O 1
ATOM 689 N N . HIS A 1 92 ? -8.441 6.965 15.776 1.00 98.38 92 HIS A N 1
ATOM 690 C CA . HIS A 1 92 ? -9.745 7.208 15.168 1.00 98.38 92 HIS A CA 1
ATOM 691 C C . HIS A 1 92 ? -10.536 5.911 14.943 1.00 98.38 92 HIS A C 1
ATOM 693 O O . HIS A 1 92 ? -11.698 5.837 15.330 1.00 98.38 92 HIS A O 1
ATOM 699 N N . ALA A 1 93 ? -9.908 4.864 14.397 1.00 98.06 93 ALA A N 1
ATOM 700 C CA . ALA A 1 93 ? -10.558 3.570 14.180 1.00 98.06 93 ALA A CA 1
ATOM 701 C C . ALA A 1 93 ? -11.063 2.930 15.491 1.00 98.06 93 ALA A C 1
ATOM 703 O O . ALA A 1 93 ? -12.076 2.221 15.506 1.00 98.06 93 ALA A O 1
ATOM 704 N N . ILE A 1 94 ? -10.378 3.192 16.608 1.00 97.88 94 ILE A N 1
ATOM 705 C CA . ILE A 1 94 ? -10.797 2.747 17.942 1.00 97.88 94 ILE A CA 1
ATOM 706 C C . ILE A 1 94 ? -11.984 3.579 18.448 1.00 97.88 94 ILE A C 1
ATOM 708 O O . ILE A 1 94 ? -12.954 2.994 18.929 1.00 97.88 94 ILE A O 1
ATOM 712 N N . GLU A 1 95 ? -11.908 4.906 18.339 1.00 98.00 95 GLU A N 1
ATOM 713 C CA . GLU A 1 95 ? -12.817 5.862 18.993 1.00 98.00 95 GLU A CA 1
ATOM 714 C C . GLU A 1 95 ? -14.101 6.180 18.202 1.00 98.00 95 GLU A C 1
ATOM 716 O O . GLU A 1 95 ? -15.050 6.683 18.793 1.00 98.00 95 GLU A O 1
ATOM 721 N N . THR A 1 96 ? -14.145 5.920 16.892 1.00 97.88 96 THR A N 1
ATOM 722 C CA . THR A 1 96 ? -15.275 6.311 16.029 1.00 97.88 96 THR A CA 1
ATOM 723 C C . THR A 1 96 ? -16.563 5.517 16.290 1.00 97.88 96 THR A C 1
ATOM 725 O O . THR A 1 96 ? -16.529 4.302 16.507 1.00 97.88 96 THR A O 1
ATOM 728 N N . ASP A 1 97 ? -17.704 6.204 16.172 1.00 97.00 97 ASP A N 1
ATOM 729 C CA . ASP A 1 97 ? -19.049 5.610 16.153 1.00 97.00 97 ASP A CA 1
ATOM 730 C C . ASP A 1 97 ? -19.454 5.102 14.752 1.00 97.00 97 ASP A C 1
ATOM 732 O O . ASP A 1 97 ? -20.411 4.340 14.614 1.00 97.00 97 ASP A O 1
ATOM 736 N N . GLU A 1 98 ? -18.701 5.478 13.714 1.00 96.56 98 GLU A N 1
ATOM 737 C CA . GLU A 1 98 ? -18.891 5.056 12.321 1.00 96.56 98 GLU A CA 1
ATOM 738 C C . GLU A 1 98 ? -17.656 4.261 11.856 1.00 96.56 98 GLU A C 1
ATOM 740 O O . GLU A 1 98 ? -16.778 4.802 11.180 1.00 96.56 98 GLU A O 1
ATOM 745 N N . PRO A 1 99 ? -17.498 2.995 12.291 1.00 96.06 99 PRO A N 1
ATOM 746 C CA . PRO A 1 99 ? -16.312 2.215 11.971 1.00 96.06 99 PRO A CA 1
ATOM 747 C C . PRO A 1 99 ? -16.333 1.693 10.532 1.00 96.06 99 PRO A C 1
ATOM 749 O O . PRO A 1 99 ? -17.336 1.165 10.053 1.00 96.06 99 PRO A O 1
ATOM 752 N N . GLU A 1 100 ? -15.172 1.740 9.890 1.00 97.19 100 GLU A N 1
ATOM 753 C CA . GLU A 1 100 ? -14.901 1.128 8.595 1.00 97.19 100 GLU A CA 1
ATOM 754 C C . GLU A 1 100 ? -13.969 -0.074 8.775 1.00 97.19 100 GLU A C 1
ATOM 756 O O . GLU A 1 100 ? -13.193 -0.153 9.729 1.00 97.19 100 GLU A O 1
ATOM 761 N N . LEU A 1 101 ? -14.011 -1.031 7.843 1.00 97.75 101 LEU A N 1
ATOM 762 C CA . LEU A 1 101 ? -13.061 -2.145 7.871 1.00 97.75 101 LEU A CA 1
ATOM 763 C C . LEU A 1 101 ? -11.648 -1.692 7.472 1.00 97.75 101 LEU A C 1
ATOM 765 O O . LEU A 1 101 ? -10.675 -2.286 7.930 1.00 97.75 101 LEU A O 1
ATOM 769 N N . ARG A 1 102 ? -11.511 -0.673 6.613 1.00 97.88 102 ARG A N 1
ATOM 770 C CA . ARG A 1 102 ? -10.231 -0.288 6.000 1.00 97.88 102 ARG A CA 1
ATOM 771 C C . ARG A 1 102 ? -10.004 1.216 6.066 1.00 97.88 102 ARG A C 1
ATOM 773 O O . ARG A 1 102 ? -10.857 1.972 5.629 1.00 97.88 102 ARG A O 1
ATOM 780 N N . TYR A 1 103 ? -8.826 1.624 6.526 1.00 97.75 103 TYR A N 1
ATOM 781 C CA . TYR A 1 103 ? -8.427 3.025 6.652 1.00 97.75 103 TYR A CA 1
ATOM 782 C C . TYR A 1 103 ? -7.132 3.284 5.881 1.00 97.75 103 TYR A C 1
ATOM 784 O O . TYR A 1 103 ? -6.060 2.829 6.287 1.00 97.75 103 TYR A O 1
ATOM 792 N N . LEU A 1 104 ? -7.223 4.025 4.776 1.00 97.12 104 LEU A N 1
ATOM 793 C CA . LEU A 1 104 ? -6.062 4.430 3.981 1.00 97.12 104 LEU A CA 1
ATOM 794 C C . LEU A 1 104 ? -5.372 5.634 4.628 1.00 97.12 104 LEU A C 1
ATOM 796 O O . LEU A 1 104 ? -6.025 6.589 5.041 1.00 97.12 104 LEU A O 1
ATOM 800 N N . VAL A 1 105 ? -4.042 5.599 4.703 1.00 97.56 105 VAL A N 1
ATOM 801 C CA . VAL A 1 105 ? -3.241 6.676 5.300 1.00 97.56 105 VAL A CA 1
ATOM 802 C C . VAL A 1 105 ? -1.859 6.730 4.667 1.00 97.56 105 VAL A C 1
ATOM 804 O O . VAL A 1 105 ? -1.373 5.740 4.137 1.00 97.56 105 VAL A O 1
ATOM 807 N N . SER A 1 106 ? -1.165 7.854 4.804 1.00 97.38 106 SER A N 1
ATOM 808 C CA . SER A 1 106 ? 0.181 8.087 4.272 1.00 97.38 106 SER A CA 1
ATOM 809 C C . SER A 1 106 ? 0.277 8.232 2.751 1.00 97.38 106 SER A C 1
ATOM 811 O O . SER A 1 106 ? -0.618 7.855 1.996 1.00 97.38 106 SER A O 1
ATOM 813 N N . TRP A 1 107 ? 1.400 8.797 2.309 1.00 96.31 107 TRP A N 1
ATOM 814 C CA . TRP A 1 107 ? 1.662 9.145 0.917 1.00 96.31 107 TRP A CA 1
ATOM 815 C C . TRP A 1 107 ? 1.430 7.977 -0.048 1.00 96.31 107 TRP A C 1
ATOM 817 O O . TRP A 1 107 ? 1.957 6.874 0.146 1.00 96.31 107 TRP A O 1
ATOM 827 N N . GLY A 1 108 ? 0.658 8.247 -1.101 1.00 95.06 108 GLY A N 1
ATOM 828 C CA . GLY A 1 108 ? 0.381 7.323 -2.195 1.00 95.06 108 GLY A CA 1
ATOM 829 C C . GLY A 1 108 ? -0.631 6.222 -1.871 1.00 95.06 108 GLY A C 1
ATOM 830 O O . GLY A 1 108 ? -0.965 5.447 -2.765 1.00 95.06 108 GLY A O 1
ATOM 831 N N . ALA A 1 109 ? -1.114 6.099 -0.629 1.00 96.12 109 ALA A N 1
ATOM 832 C CA . ALA A 1 109 ? -2.040 5.027 -0.265 1.00 96.12 109 ALA A CA 1
ATOM 833 C C . ALA A 1 109 ? -3.372 5.147 -1.008 1.00 96.12 109 ALA A C 1
ATOM 835 O O . ALA A 1 109 ? -3.811 4.186 -1.637 1.00 96.12 109 ALA A O 1
ATOM 836 N N . ALA A 1 110 ? -3.991 6.328 -0.954 1.00 95.56 110 ALA A N 1
ATOM 837 C CA . ALA A 1 110 ? -5.278 6.580 -1.587 1.00 95.56 110 ALA A CA 1
ATOM 838 C C . ALA A 1 110 ? -5.162 6.550 -3.112 1.00 95.56 110 ALA A C 1
ATOM 840 O O . ALA A 1 110 ? -5.966 5.902 -3.777 1.00 95.56 110 ALA A O 1
ATOM 841 N N . GLU A 1 111 ? -4.133 7.193 -3.656 1.00 95.81 111 GLU A N 1
ATOM 842 C CA . GLU A 1 111 ? -3.852 7.253 -5.085 1.00 95.81 111 GLU A CA 1
ATOM 843 C C . GLU A 1 111 ? -3.699 5.855 -5.692 1.00 95.81 111 GLU A C 1
ATOM 845 O O . GLU A 1 111 ? -4.374 5.515 -6.665 1.00 95.81 111 GLU A O 1
ATOM 850 N N . ILE A 1 112 ? -2.850 5.015 -5.092 1.00 95.50 112 ILE A N 1
ATOM 851 C CA . ILE A 1 112 ? -2.575 3.674 -5.610 1.00 95.50 112 ILE A CA 1
ATOM 852 C C . ILE A 1 112 ? -3.747 2.727 -5.369 1.00 95.50 112 ILE A C 1
ATOM 854 O O . ILE A 1 112 ? -4.125 2.004 -6.290 1.00 95.50 112 ILE A O 1
ATOM 858 N N . ALA A 1 113 ? -4.313 2.700 -4.157 1.00 95.81 113 ALA A N 1
ATOM 859 C CA . ALA A 1 113 ? -5.397 1.775 -3.837 1.00 95.81 113 ALA A CA 1
ATOM 860 C C . ALA A 1 113 ? -6.633 2.065 -4.694 1.00 95.81 113 ALA A C 1
ATOM 862 O O . ALA A 1 113 ? -7.109 1.177 -5.397 1.00 95.81 113 ALA A O 1
ATOM 863 N N . ASN A 1 114 ? -7.088 3.320 -4.725 1.00 95.00 114 ASN A N 1
ATOM 864 C CA . ASN A 1 114 ? -8.275 3.692 -5.490 1.00 95.00 114 ASN A CA 1
ATOM 865 C C . ASN A 1 114 ? -8.027 3.578 -6.998 1.00 95.00 114 ASN A C 1
ATOM 867 O O . ASN A 1 114 ? -8.894 3.095 -7.726 1.00 95.00 114 ASN A O 1
ATOM 871 N N . GLY A 1 115 ? -6.836 3.970 -7.468 1.00 95.25 115 GLY A N 1
ATOM 872 C CA . GLY A 1 115 ? -6.460 3.812 -8.869 1.00 95.25 115 GLY A CA 1
ATOM 873 C C . GLY A 1 115 ? -6.448 2.345 -9.293 1.00 95.25 115 GLY A C 1
ATOM 874 O O . GLY A 1 115 ? -6.944 2.011 -10.365 1.00 95.25 115 GLY A O 1
ATOM 875 N N . ARG A 1 116 ? -5.944 1.437 -8.445 1.00 95.19 116 ARG A N 1
ATOM 876 C CA . ARG A 1 116 ? -5.941 0.000 -8.742 1.00 95.19 116 ARG A CA 1
ATOM 877 C C . ARG A 1 116 ? -7.346 -0.596 -8.712 1.00 95.19 116 ARG A C 1
ATOM 879 O O . ARG A 1 116 ? -7.645 -1.399 -9.596 1.00 95.19 116 ARG A O 1
ATOM 886 N N . ASP A 1 117 ? -8.181 -0.211 -7.748 1.00 94.56 117 ASP A N 1
ATOM 887 C CA . ASP A 1 117 ? -9.557 -0.710 -7.597 1.00 94.56 117 ASP A CA 1
ATOM 888 C C . ASP A 1 117 ? -10.439 -0.345 -8.808 1.00 94.56 117 ASP A C 1
ATOM 890 O O . ASP A 1 117 ? -11.359 -1.080 -9.159 1.00 94.56 117 ASP A O 1
ATOM 894 N N . GLN A 1 118 ? -10.129 0.762 -9.490 1.00 93.12 118 GLN A N 1
ATOM 895 C CA . GLN A 1 118 ? -10.841 1.228 -10.687 1.00 93.12 118 GLN A CA 1
ATOM 896 C C . GLN A 1 118 ? -10.218 0.744 -12.008 1.00 93.12 118 GLN A C 1
ATOM 898 O O . GLN A 1 118 ? -10.738 1.040 -13.085 1.00 93.12 118 GLN A O 1
ATOM 903 N N . MET A 1 119 ? -9.106 0.009 -11.950 1.00 94.44 119 MET A N 1
ATOM 904 C CA . MET A 1 119 ? -8.328 -0.393 -13.121 1.00 94.44 119 MET A CA 1
ATOM 905 C C . MET A 1 119 ? -8.651 -1.819 -13.567 1.00 94.44 119 MET A C 1
ATOM 907 O O . MET A 1 119 ? -8.677 -2.751 -12.760 1.00 94.44 119 MET A O 1
ATOM 911 N N . ALA A 1 120 ? -8.806 -2.016 -14.878 1.00 95.69 120 ALA A N 1
ATOM 912 C CA . ALA A 1 120 ? -8.902 -3.353 -15.446 1.00 95.69 120 ALA A CA 1
ATOM 913 C C . ALA A 1 120 ? -7.553 -4.085 -15.370 1.00 95.69 120 ALA A C 1
ATOM 915 O O . ALA A 1 120 ? -6.488 -3.503 -15.583 1.00 95.69 120 ALA A O 1
ATOM 916 N N . ASP A 1 121 ? -7.588 -5.399 -15.157 1.00 95.62 121 ASP A N 1
ATOM 917 C CA . ASP A 1 121 ? -6.368 -6.211 -15.064 1.00 95.62 121 ASP A CA 1
ATOM 918 C C . ASP A 1 121 ? -5.500 -6.129 -16.329 1.00 95.62 121 ASP A C 1
ATOM 920 O O . ASP A 1 121 ? -4.272 -6.169 -16.248 1.00 95.62 121 ASP A O 1
ATOM 924 N N . ALA A 1 122 ? -6.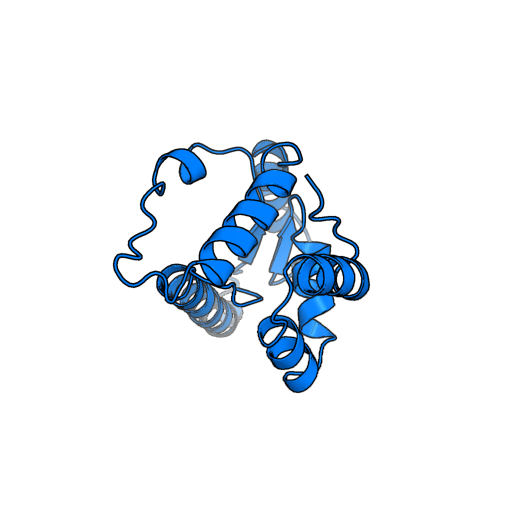123 -5.964 -17.501 1.00 95.88 122 ALA A N 1
ATOM 925 C CA . ALA A 1 122 ? -5.411 -5.774 -18.760 1.00 95.88 122 ALA A CA 1
ATOM 926 C C . ALA A 1 122 ? -4.555 -4.497 -18.755 1.00 95.88 122 ALA A C 1
ATOM 928 O O . ALA A 1 122 ? -3.409 -4.536 -19.204 1.00 95.88 122 ALA A O 1
ATOM 929 N N . ASP A 1 123 ? -5.067 -3.397 -18.199 1.00 94.06 123 ASP A N 1
ATOM 930 C CA . ASP A 1 123 ? -4.338 -2.130 -18.097 1.00 94.06 123 ASP A CA 1
ATOM 931 C C . ASP A 1 123 ? -3.201 -2.226 -17.079 1.00 94.06 123 ASP A C 1
ATOM 933 O O . ASP A 1 123 ? -2.087 -1.760 -17.336 1.00 94.06 123 ASP A O 1
ATOM 937 N N . TRP A 1 124 ? -3.451 -2.922 -15.966 1.00 94.12 124 TRP A N 1
ATOM 938 C CA . TRP A 1 124 ? -2.446 -3.206 -14.946 1.00 94.12 124 TRP A CA 1
ATOM 939 C C . TRP A 1 124 ? -1.272 -4.025 -15.511 1.00 94.12 124 TRP A C 1
ATOM 941 O O . TRP A 1 124 ? -0.103 -3.675 -15.328 1.00 94.12 124 TRP A O 1
ATOM 951 N N . VAL A 1 125 ? -1.563 -5.086 -16.269 1.00 94.50 125 VAL A N 1
ATOM 952 C CA . VAL A 1 125 ? -0.538 -5.887 -16.958 1.00 94.50 125 VAL A CA 1
ATOM 953 C C . VAL A 1 125 ? 0.158 -5.066 -18.047 1.00 94.50 125 VAL A C 1
ATOM 955 O O . VAL A 1 125 ? 1.384 -5.127 -18.181 1.00 94.50 125 VAL A O 1
ATOM 958 N N . ALA A 1 126 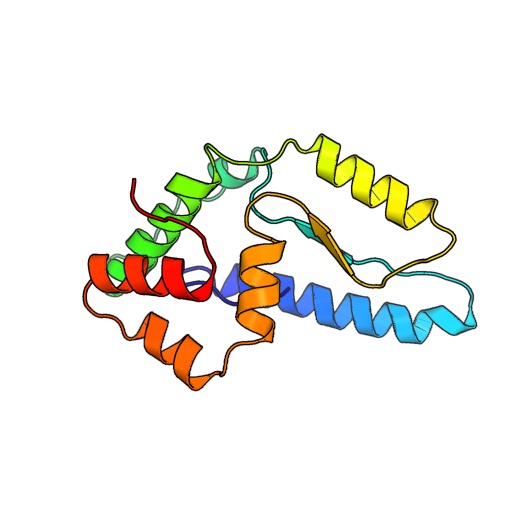? -0.589 -4.253 -18.799 1.00 93.75 126 ALA A N 1
ATOM 959 C CA . ALA A 1 126 ? -0.037 -3.409 -19.851 1.00 93.75 126 ALA A CA 1
ATOM 960 C C . ALA A 1 126 ? 0.926 -2.343 -19.311 1.00 93.75 126 ALA A C 1
ATOM 962 O O . ALA A 1 126 ? 1.883 -2.003 -20.006 1.00 93.75 126 ALA A O 1
ATOM 963 N N . LEU A 1 127 ? 0.712 -1.820 -18.097 1.00 93.56 127 LEU A N 1
ATOM 964 C CA . LEU A 1 127 ? 1.667 -0.936 -17.424 1.00 93.56 127 LEU A CA 1
ATOM 965 C C . LEU A 1 127 ? 3.012 -1.653 -17.226 1.00 93.56 127 LEU A C 1
ATOM 967 O O . LEU A 1 127 ? 4.060 -1.119 -17.598 1.00 93.56 127 LEU A O 1
ATOM 971 N N . GLY A 1 128 ? 2.979 -2.893 -16.729 1.00 91.19 128 GLY A N 1
ATOM 972 C CA . GLY A 1 128 ? 4.167 -3.731 -16.535 1.00 91.19 128 GLY A CA 1
ATOM 973 C C . GLY A 1 128 ? 4.893 -4.098 -17.835 1.00 91.19 128 GLY A C 1
ATOM 974 O O . GLY A 1 128 ? 6.121 -4.192 -17.840 1.00 91.19 128 GLY A O 1
ATOM 975 N N . ALA A 1 129 ? 4.160 -4.230 -18.944 1.00 92.19 129 ALA A N 1
ATOM 976 C CA . ALA A 1 129 ? 4.705 -4.552 -20.264 1.00 92.19 129 ALA A CA 1
ATOM 977 C C . ALA A 1 129 ? 5.519 -3.414 -20.917 1.00 92.19 129 ALA A C 1
ATOM 979 O O . ALA A 1 129 ? 6.168 -3.643 -21.943 1.00 92.19 129 ALA A O 1
ATOM 980 N N . SER A 1 130 ? 5.507 -2.205 -20.342 1.00 91.56 130 SER A N 1
ATOM 981 C CA . SER A 1 130 ? 6.294 -1.067 -20.836 1.00 91.56 130 SER A CA 1
ATOM 982 C C . SER A 1 130 ? 7.778 -1.443 -20.906 1.00 91.56 130 SER A C 1
ATOM 984 O O . SER A 1 130 ? 8.347 -1.913 -19.919 1.00 91.56 130 SER A O 1
ATOM 986 N N . LYS A 1 131 ? 8.420 -1.240 -22.063 1.00 89.00 131 LYS A N 1
ATOM 987 C CA . LYS A 1 131 ? 9.860 -1.516 -22.254 1.00 89.00 131 LYS A CA 1
ATOM 988 C C . LYS A 1 131 ? 10.741 -0.301 -21.984 1.00 89.00 131 LYS A C 1
ATOM 990 O O . LYS A 1 131 ? 11.926 -0.462 -21.713 1.00 89.00 131 LYS A O 1
ATOM 995 N N . ASP A 1 132 ? 10.152 0.886 -22.053 1.00 93.25 132 ASP A N 1
ATOM 996 C CA . ASP A 1 132 ? 10.791 2.154 -21.740 1.00 93.25 132 ASP A CA 1
ATOM 997 C C . ASP A 1 132 ? 10.350 2.637 -20.352 1.00 93.25 132 ASP A C 1
ATOM 999 O O . ASP A 1 132 ? 9.166 2.608 -20.004 1.00 93.25 132 ASP A O 1
ATOM 1003 N N . ASP A 1 133 ? 11.315 3.076 -19.548 1.00 93.50 133 ASP A N 1
ATOM 1004 C CA . ASP A 1 133 ? 11.055 3.559 -18.196 1.00 93.50 133 ASP A CA 1
ATOM 1005 C C . ASP A 1 133 ? 10.410 4.958 -18.214 1.00 93.50 133 ASP A C 1
ATOM 1007 O O . ASP A 1 133 ? 9.642 5.271 -17.305 1.00 93.50 133 ASP A O 1
ATOM 1011 N N . ALA A 1 134 ? 10.642 5.783 -19.245 1.00 93.81 134 ALA A N 1
ATOM 1012 C CA . ALA A 1 134 ? 9.959 7.075 -19.374 1.00 93.81 134 ALA A CA 1
ATOM 1013 C C . ALA A 1 134 ? 8.473 6.899 -19.729 1.00 93.81 134 ALA A C 1
ATOM 1015 O O . ALA A 1 134 ? 7.608 7.548 -19.137 1.00 93.81 134 ALA A O 1
ATOM 1016 N N . GLU A 1 135 ? 8.153 5.977 -20.641 1.00 94.38 135 GLU A N 1
ATOM 1017 C CA . GLU A 1 135 ? 6.772 5.546 -20.872 1.00 94.38 135 GLU A CA 1
ATOM 1018 C C . GLU A 1 135 ? 6.116 4.993 -19.601 1.00 94.38 135 GLU A C 1
ATOM 1020 O O . GLU A 1 135 ? 4.998 5.402 -19.282 1.00 94.38 135 GLU A O 1
ATOM 1025 N N . TYR A 1 136 ? 6.803 4.113 -18.864 1.00 95.12 136 TYR A N 1
ATOM 1026 C CA . TYR A 1 136 ? 6.279 3.562 -17.613 1.00 95.12 136 TYR A CA 1
ATOM 1027 C C . TYR A 1 136 ? 5.904 4.673 -16.626 1.00 95.12 136 TYR A C 1
ATOM 1029 O O . TYR A 1 136 ? 4.788 4.674 -16.113 1.00 95.12 136 TYR A O 1
ATOM 1037 N N . ARG A 1 137 ? 6.801 5.641 -16.387 1.00 94.88 137 ARG A N 1
ATOM 1038 C CA . ARG A 1 137 ? 6.550 6.749 -15.449 1.00 94.88 137 ARG A CA 1
ATOM 1039 C C . ARG A 1 137 ? 5.401 7.645 -15.896 1.00 94.88 137 ARG A C 1
ATOM 1041 O O . ARG A 1 137 ? 4.549 7.971 -15.077 1.00 94.88 137 ARG A O 1
ATOM 1048 N N . ARG A 1 138 ? 5.323 7.976 -17.189 1.00 94.94 138 ARG A N 1
ATOM 1049 C CA . ARG A 1 138 ? 4.198 8.747 -17.742 1.00 94.94 138 ARG A CA 1
ATOM 1050 C C . ARG A 1 138 ? 2.869 8.032 -17.502 1.00 94.94 138 ARG A C 1
ATOM 1052 O O . ARG A 1 138 ? 1.955 8.624 -16.946 1.00 94.94 138 ARG A O 1
ATOM 1059 N N . ARG A 1 139 ? 2.783 6.745 -17.850 1.00 94.19 139 ARG A N 1
ATOM 1060 C CA . ARG A 1 139 ? 1.561 5.954 -17.634 1.00 94.19 139 ARG A CA 1
ATOM 1061 C C . ARG A 1 139 ? 1.230 5.812 -16.152 1.00 94.19 139 ARG A C 1
ATOM 1063 O O . ARG A 1 139 ? 0.066 5.878 -15.788 1.00 94.19 139 ARG A O 1
ATOM 1070 N N . PHE A 1 140 ? 2.236 5.640 -15.297 1.00 95.06 140 PHE A N 1
ATOM 1071 C CA . PHE A 1 140 ? 2.040 5.592 -13.850 1.00 95.06 140 PHE A CA 1
ATOM 1072 C C . PHE A 1 140 ? 1.426 6.897 -13.325 1.00 95.06 140 PHE A C 1
ATOM 1074 O O . PHE A 1 140 ? 0.468 6.851 -12.558 1.00 95.06 140 PHE A O 1
ATOM 1081 N N . ARG A 1 141 ? 1.918 8.050 -13.795 1.00 95.06 141 ARG A N 1
ATOM 1082 C CA . ARG A 1 141 ? 1.349 9.363 -13.477 1.00 95.06 141 ARG A CA 1
ATOM 1083 C C . ARG A 1 141 ? -0.095 9.484 -13.952 1.00 95.06 141 ARG A C 1
ATOM 1085 O O . ARG A 1 141 ? -0.938 9.908 -13.174 1.00 95.06 141 ARG A O 1
ATOM 1092 N N . ASP A 1 142 ? -0.388 9.081 -15.184 1.00 93.44 142 ASP A N 1
ATOM 1093 C CA . ASP A 1 142 ? -1.743 9.175 -15.742 1.00 93.44 142 ASP A CA 1
ATOM 1094 C C . ASP A 1 142 ? -2.746 8.293 -14.976 1.00 93.44 142 ASP A C 1
ATOM 1096 O O . ASP A 1 142 ? -3.895 8.679 -14.784 1.00 93.44 142 ASP A O 1
ATOM 1100 N N . LEU A 1 143 ? -2.308 7.115 -14.520 1.00 92.12 143 LEU A N 1
ATOM 1101 C CA . LEU A 1 143 ? -3.163 6.143 -13.834 1.00 92.12 143 LEU A CA 1
ATOM 1102 C C . LEU A 1 143 ? -3.350 6.446 -12.345 1.00 92.12 143 LEU A C 1
ATOM 1104 O O . LEU A 1 143 ? -4.425 6.200 -11.805 1.00 92.12 143 LEU A O 1
ATOM 1108 N N . PHE A 1 144 ? -2.313 6.949 -11.675 1.00 94.19 144 PHE A N 1
ATOM 1109 C CA . PHE A 1 144 ? -2.298 7.094 -10.216 1.00 94.19 144 PHE A CA 1
ATOM 1110 C C . PHE A 1 144 ? -2.147 8.537 -9.743 1.00 94.19 144 PHE A C 1
ATOM 1112 O O . PHE A 1 144 ? -2.138 8.777 -8.547 1.00 94.19 144 PHE A O 1
ATOM 1119 N N . SER A 1 145 ? -2.015 9.514 -10.641 1.00 93.19 145 SER A N 1
ATOM 1120 C CA . SER A 1 145 ? -1.737 10.915 -10.283 1.00 93.19 145 SER A CA 1
ATOM 1121 C C . SER A 1 145 ? -0.477 11.096 -9.418 1.00 93.19 145 SER A C 1
ATOM 1123 O O . SER A 1 145 ? -0.361 12.071 -8.679 1.00 93.19 145 SER A O 1
ATOM 1125 N N . LEU A 1 146 ? 0.486 10.172 -9.521 1.00 93.19 146 LEU A N 1
ATOM 1126 C CA . LEU A 1 146 ? 1.760 10.209 -8.800 1.00 93.19 146 LEU A CA 1
ATOM 1127 C C . LEU A 1 146 ? 2.921 10.380 -9.774 1.00 93.19 146 LEU A C 1
ATOM 1129 O O . LEU A 1 146 ? 3.087 9.592 -10.706 1.00 93.19 146 LEU A O 1
ATOM 1133 N N . ASP A 1 147 ? 3.743 11.399 -9.537 1.00 91.25 147 ASP A N 1
ATOM 1134 C CA . ASP A 1 147 ? 4.912 11.672 -10.364 1.00 91.25 147 ASP A CA 1
ATOM 1135 C C . ASP A 1 147 ? 6.152 10.927 -9.856 1.00 91.25 147 ASP A C 1
ATOM 1137 O O . ASP A 1 147 ? 6.612 11.157 -8.740 1.00 91.25 147 ASP A O 1
ATOM 1141 N N . LEU A 1 148 ? 6.686 10.025 -10.680 1.00 90.31 148 LEU A N 1
ATOM 1142 C CA . LEU A 1 148 ? 7.874 9.230 -10.363 1.00 90.31 148 LEU A CA 1
ATOM 1143 C C . LEU A 1 148 ? 9.155 9.761 -11.022 1.00 90.31 148 LEU A C 1
ATOM 1145 O O . LEU A 1 148 ? 10.172 9.064 -11.011 1.00 90.31 148 LEU A O 1
ATOM 1149 N N . ASP A 1 149 ? 9.106 10.934 -11.656 1.00 79.06 149 ASP A N 1
ATOM 1150 C CA . ASP A 1 149 ? 10.309 11.594 -12.155 1.00 79.06 149 ASP A CA 1
ATOM 1151 C C . ASP A 1 149 ? 11.112 12.149 -10.960 1.00 79.06 149 ASP A C 1
ATOM 1153 O O . ASP A 1 149 ? 10.588 12.903 -10.138 1.00 79.06 149 ASP A O 1
ATOM 1157 N N . ILE A 1 150 ? 12.377 11.727 -10.855 1.00 61.06 150 ILE A N 1
ATOM 1158 C CA . ILE A 1 150 ? 13.362 12.179 -9.857 1.00 61.06 150 ILE A CA 1
ATOM 1159 C C . ILE A 1 150 ? 14.418 13.016 -10.573 1.00 61.06 150 ILE A C 1
ATOM 1161 O O . ILE A 1 150 ? 14.871 12.560 -11.652 1.00 61.06 150 ILE A O 1
#